Protein AF-A0A1F4I345-F1 (afdb_monomer)

Nearest PDB structures (foldseek):
  7luh-assembly1_A  TM=5.982E-01  e=8.414E-01  Burkholderia pseudomallei K96243

Sequence (99 aa):
MIECFFDCSSPWTWLAFHKLRPLAAELGEIADGLGIDAAALLAAINTPEVKAQLKANTDEAIARGAFGSPTIFVGADDMYFGSDRLPLVREAVLRRRAS

Radius of gyration: 18.36 Å; Cα contacts (8 Å, |Δi|>4): 49; chains: 1; bounding box: 36×55×39 Å

Foldseek 3Di:
DDDDDDVCPDPCSVCCVVVVVVCVVCVLVVCVVVVHRSVVVVVVCPDPVVVVVVVVVVVVCVVLPNDDPPWDDDPRNRIDDDPVCVVVVVVSNVVVVVD

Structure (mmCIF, N/CA/C/O backbone):
data_AF-A0A1F4I345-F1
#
_entry.id   AF-A0A1F4I345-F1
#
loop_
_atom_site.group_PDB
_atom_site.id
_atom_site.type_symbol
_atom_site.label_atom_id
_atom_site.label_alt_id
_atom_site.label_comp_id
_atom_site.label_asym_id
_atom_site.label_entity_id
_atom_site.label_seq_id
_atom_site.pdbx_PDB_ins_code
_atom_site.Cartn_x
_atom_site.Cartn_y
_atom_site.Cartn_z
_atom_site.occupancy
_atom_site.B_iso_or_equiv
_atom_site.auth_seq_id
_atom_site.auth_comp_id
_atom_site.auth_asym_id
_atom_site.auth_atom_id
_atom_site.pdbx_PDB_model_num
ATOM 1 N N . MET A 1 1 ? 14.741 33.780 -10.226 1.00 30.23 1 MET A N 1
ATOM 2 C CA . MET A 1 1 ? 14.491 33.739 -8.773 1.00 30.23 1 MET A CA 1
ATOM 3 C C . MET A 1 1 ? 13.658 32.494 -8.545 1.00 30.23 1 MET A C 1
ATOM 5 O O . MET A 1 1 ? 12.578 32.411 -9.110 1.00 30.23 1 MET A O 1
ATOM 9 N N . ILE A 1 2 ? 14.261 31.464 -7.955 1.00 31.20 2 ILE A N 1
ATOM 10 C CA . ILE A 1 2 ? 13.685 30.117 -7.851 1.00 31.20 2 ILE A CA 1
ATOM 11 C C . ILE A 1 2 ? 12.846 30.065 -6.581 1.00 31.20 2 ILE A C 1
ATOM 13 O O . ILE A 1 2 ? 13.372 30.398 -5.523 1.00 31.20 2 ILE A O 1
ATOM 17 N N . GLU A 1 3 ? 11.607 29.586 -6.681 1.00 23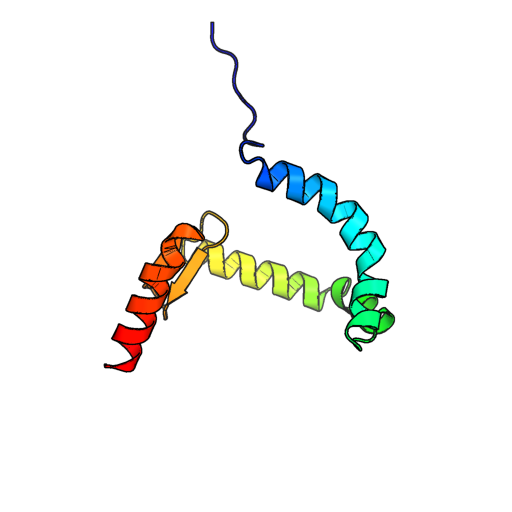.05 3 GLU A N 1
ATOM 18 C CA . GLU A 1 3 ? 10.874 29.065 -5.528 1.00 23.05 3 GLU A CA 1
ATOM 19 C C . GLU A 1 3 ? 10.263 27.702 -5.859 1.00 23.05 3 GLU A C 1
ATOM 21 O O . GLU A 1 3 ? 9.711 27.476 -6.937 1.00 23.05 3 GLU A O 1
ATOM 26 N N . CYS A 1 4 ? 10.483 26.772 -4.932 1.00 23.06 4 CYS A N 1
ATOM 27 C CA . CYS A 1 4 ? 10.270 25.342 -5.086 1.00 23.06 4 CYS A CA 1
ATOM 28 C C . CYS A 1 4 ? 8.843 24.927 -4.718 1.00 23.06 4 CYS A C 1
ATOM 30 O O . CYS A 1 4 ? 8.258 25.409 -3.750 1.00 23.06 4 CYS A O 1
ATOM 32 N N . PHE A 1 5 ? 8.335 23.958 -5.476 1.00 30.20 5 PHE A N 1
ATOM 33 C CA . PHE A 1 5 ? 7.046 23.305 -5.296 1.00 30.20 5 PHE A CA 1
ATOM 34 C C . PHE A 1 5 ? 7.192 22.139 -4.316 1.00 30.20 5 PHE A C 1
ATOM 36 O O . PHE A 1 5 ? 8.119 21.338 -4.435 1.00 30.20 5 PHE A O 1
ATOM 43 N N . PHE A 1 6 ? 6.272 22.028 -3.358 1.00 33.28 6 PHE A N 1
ATOM 44 C CA . PHE A 1 6 ? 6.198 20.849 -2.503 1.00 33.28 6 PHE A CA 1
ATOM 45 C C . PHE A 1 6 ? 5.820 19.627 -3.339 1.00 33.28 6 PHE A C 1
ATOM 47 O O . PHE A 1 6 ? 4.807 19.635 -4.044 1.00 33.28 6 PHE A O 1
ATOM 54 N N . ASP A 1 7 ? 6.581 18.546 -3.182 1.00 41.41 7 ASP A N 1
ATOM 55 C CA . ASP A 1 7 ? 6.166 17.199 -3.563 1.00 41.41 7 ASP A CA 1
ATOM 56 C C . ASP A 1 7 ? 5.090 16.660 -2.595 1.00 41.41 7 ASP A C 1
ATOM 58 O O . ASP A 1 7 ? 5.254 15.690 -1.865 1.00 41.41 7 ASP A O 1
ATOM 62 N N . CYS A 1 8 ? 3.953 17.352 -2.599 1.00 41.31 8 CYS A N 1
ATOM 63 C CA . CYS A 1 8 ? 2.623 16.805 -2.347 1.00 41.31 8 CYS A CA 1
ATOM 64 C C . CYS A 1 8 ? 1.920 16.593 -3.706 1.00 41.31 8 CYS A C 1
ATOM 66 O O . CYS A 1 8 ? 0.709 16.763 -3.825 1.00 41.31 8 CYS A O 1
ATOM 68 N N . SER A 1 9 ? 2.703 16.327 -4.758 1.00 48.50 9 SER A N 1
ATOM 69 C CA . SER A 1 9 ? 2.442 16.752 -6.140 1.00 48.50 9 SER A CA 1
ATOM 70 C C . SER A 1 9 ? 1.426 15.914 -6.916 1.00 48.50 9 SER A C 1
ATOM 72 O O . SER A 1 9 ? 1.054 16.287 -8.029 1.00 48.50 9 SER A O 1
ATOM 74 N N . SER A 1 10 ? 0.907 14.828 -6.342 1.00 56.59 10 SER A N 1
ATOM 75 C CA . SER A 1 10 ? -0.255 14.163 -6.921 1.00 56.59 10 SER A CA 1
ATOM 76 C C . S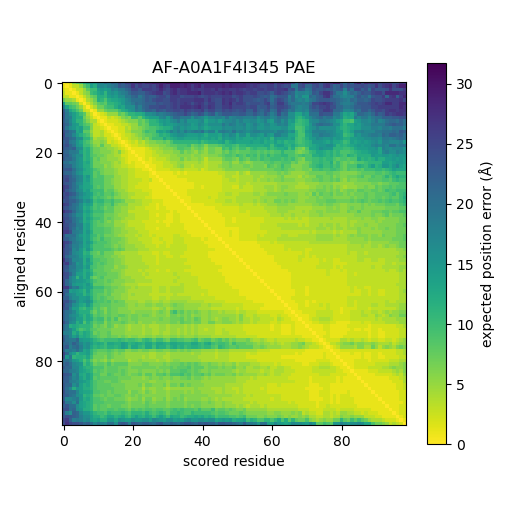ER A 1 10 ? -1.525 14.599 -6.177 1.00 56.59 10 SER A C 1
ATOM 78 O O . SER A 1 10 ? -1.577 14.510 -4.944 1.00 56.59 10 SER A O 1
ATOM 80 N N . PRO A 1 11 ? -2.591 15.012 -6.892 1.00 60.22 11 PRO A N 1
ATOM 81 C CA . PRO A 1 11 ? -3.924 15.153 -6.304 1.00 60.22 11 PRO A CA 1
ATOM 82 C C . PRO A 1 11 ? -4.323 13.917 -5.486 1.00 60.22 11 PRO A C 1
ATOM 84 O O . PRO A 1 11 ? -5.049 14.030 -4.505 1.00 60.22 11 PRO A O 1
ATOM 87 N N . TRP A 1 12 ? -3.788 12.747 -5.843 1.00 57.94 12 TRP A N 1
ATOM 88 C CA . TRP A 1 12 ? -4.000 11.476 -5.159 1.00 57.94 12 TRP A CA 1
ATOM 89 C C . TRP A 1 12 ? -3.373 11.421 -3.769 1.00 57.94 12 TRP A C 1
ATOM 91 O O . TRP A 1 12 ? -3.991 10.876 -2.866 1.00 57.94 12 TRP A O 1
ATOM 101 N N . THR A 1 13 ? -2.209 12.033 -3.557 1.00 61.41 13 THR A N 1
ATOM 102 C CA . THR A 1 13 ? -1.559 12.114 -2.243 1.00 61.41 13 THR A CA 1
ATOM 103 C C . THR A 1 13 ? -2.379 13.005 -1.311 1.00 61.41 13 THR A C 1
ATOM 105 O O . THR A 1 13 ? -2.681 12.624 -0.182 1.00 61.41 13 THR A O 1
ATOM 108 N N . TRP A 1 14 ? -2.825 14.165 -1.802 1.00 63.88 14 TRP A N 1
ATOM 109 C CA . TRP A 1 14 ? -3.686 15.070 -1.038 1.00 63.88 14 TRP A CA 1
ATOM 110 C C . TRP A 1 14 ? -5.058 14.450 -0.730 1.00 63.88 14 TRP A C 1
ATOM 112 O O . TRP A 1 14 ? -5.491 14.484 0.425 1.00 63.88 14 TRP A O 1
ATOM 122 N N . LEU A 1 15 ? -5.708 13.839 -1.732 1.00 61.94 15 LEU A N 1
ATOM 123 C CA . LEU A 1 15 ? -6.982 13.132 -1.576 1.00 61.94 15 LEU A CA 1
ATOM 124 C C . LEU A 1 15 ? -6.848 11.958 -0.608 1.00 61.94 15 LEU A C 1
ATOM 126 O O . LEU A 1 15 ? -7.703 11.807 0.260 1.00 61.94 15 LEU A O 1
ATOM 130 N N . ALA A 1 16 ? -5.771 11.175 -0.710 1.00 64.81 16 ALA A N 1
ATOM 131 C CA . ALA A 1 16 ? -5.486 10.099 0.225 1.00 64.81 16 ALA A CA 1
ATOM 132 C C . ALA A 1 16 ? -5.384 10.658 1.645 1.00 64.81 16 ALA A C 1
ATOM 134 O O . ALA A 1 16 ? -6.190 10.286 2.483 1.00 64.81 16 ALA A O 1
ATOM 135 N N . PHE A 1 17 ? -4.505 11.617 1.939 1.00 63.94 17 PHE A N 1
ATOM 136 C CA . PHE A 1 17 ? -4.351 12.096 3.320 1.00 63.94 17 PHE A CA 1
ATOM 137 C C . PHE A 1 17 ? -5.594 12.808 3.887 1.00 63.94 17 PHE A C 1
ATOM 139 O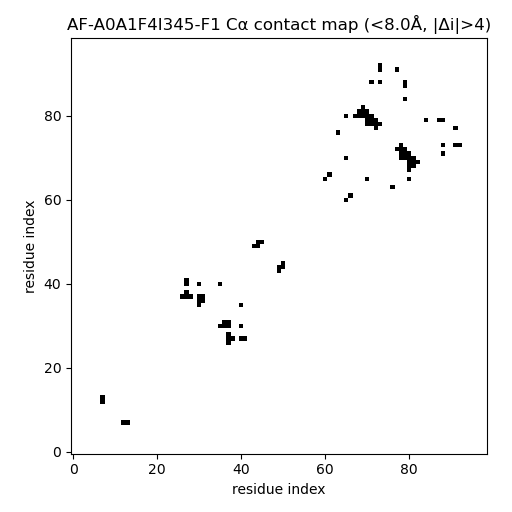 O . PHE A 1 17 ? -5.883 12.662 5.076 1.00 63.94 17 PHE A O 1
ATOM 146 N N . HIS A 1 18 ? -6.371 13.520 3.062 1.00 69.81 18 HIS A N 1
ATOM 147 C CA . HI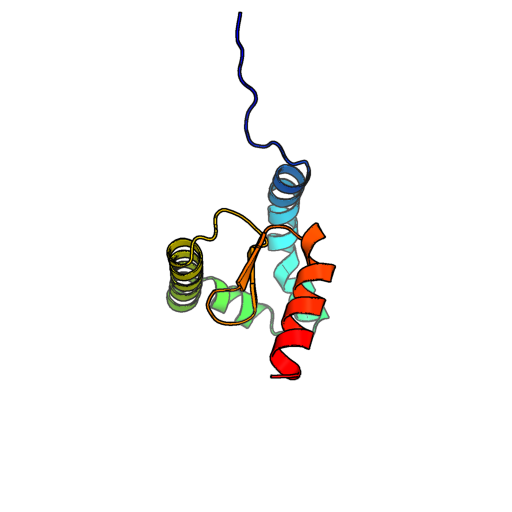S A 1 18 ? -7.605 14.181 3.516 1.00 69.81 18 HIS A CA 1
ATOM 148 C C . HIS A 1 18 ? -8.776 13.214 3.703 1.00 69.81 18 HIS A C 1
ATOM 150 O O . HIS A 1 18 ? -9.612 13.443 4.575 1.00 69.81 18 HIS A O 1
ATOM 156 N N . LYS A 1 19 ? -8.854 12.139 2.910 1.00 71.88 19 LYS A N 1
ATOM 157 C CA . LYS A 1 19 ? -9.922 11.134 3.014 1.00 71.88 19 LYS A CA 1
ATOM 158 C C . LYS A 1 19 ? -9.563 9.971 3.932 1.00 71.88 19 LYS A C 1
ATOM 160 O O . LYS A 1 19 ? -10.466 9.366 4.491 1.00 71.88 19 LYS A O 1
ATOM 165 N N . LEU A 1 20 ? -8.279 9.702 4.164 1.00 72.12 20 LEU A N 1
ATOM 166 C CA . LEU A 1 20 ? -7.820 8.623 5.042 1.00 72.12 20 LEU A CA 1
ATOM 167 C C . LEU A 1 20 ? -8.261 8.833 6.489 1.00 72.12 20 LEU A C 1
ATOM 169 O O . LEU A 1 20 ? -8.640 7.873 7.145 1.00 72.12 20 LEU A O 1
ATOM 173 N N . ARG A 1 21 ? -8.245 10.072 6.994 1.00 73.94 21 ARG A N 1
ATOM 174 C CA . ARG A 1 21 ? -8.683 10.370 8.368 1.00 73.94 21 ARG A CA 1
ATOM 175 C C . ARG A 1 21 ? -10.173 10.082 8.609 1.00 73.94 21 ARG A C 1
ATOM 177 O O . ARG A 1 21 ? -10.453 9.370 9.568 1.00 73.94 21 ARG A O 1
ATOM 184 N N . PRO A 1 22 ? -11.119 10.596 7.797 1.00 81.12 22 PRO A N 1
ATOM 185 C CA . PRO A 1 22 ? -12.527 10.233 7.948 1.00 81.12 22 PRO A CA 1
ATOM 186 C C . PRO A 1 22 ? -12.776 8.751 7.638 1.00 81.12 22 PRO A C 1
ATOM 188 O O . PRO A 1 22 ? -13.472 8.097 8.400 1.00 81.12 22 PRO A O 1
ATOM 191 N N . LEU A 1 23 ? -12.115 8.176 6.625 1.00 76.31 23 LEU A N 1
ATOM 192 C CA . LEU A 1 23 ? -12.251 6.748 6.311 1.00 76.31 23 LEU A CA 1
ATOM 193 C C . LEU A 1 23 ? -11.786 5.845 7.465 1.00 76.31 23 LEU A C 1
ATOM 195 O O . LEU A 1 23 ? -12.395 4.816 7.730 1.00 76.31 23 LEU A O 1
ATOM 199 N N . ALA A 1 24 ? -10.725 6.228 8.179 1.00 78.88 24 ALA A N 1
ATOM 200 C CA . ALA A 1 24 ? -10.271 5.503 9.362 1.00 78.88 24 ALA A CA 1
ATOM 201 C C . ALA A 1 24 ? -11.294 5.557 10.509 1.00 78.88 24 ALA A C 1
ATOM 203 O O . ALA A 1 24 ? -11.381 4.603 11.277 1.00 78.88 24 ALA A O 1
ATOM 204 N N . ALA A 1 25 ? -12.067 6.644 10.619 1.00 83.19 25 ALA A N 1
ATOM 205 C CA . ALA A 1 25 ? -13.153 6.748 11.592 1.00 83.19 25 ALA A CA 1
ATOM 206 C C . ALA A 1 25 ? -14.353 5.858 11.216 1.00 83.19 25 ALA A C 1
ATOM 208 O O . ALA A 1 25 ? -15.010 5.326 12.103 1.00 83.19 25 ALA A O 1
ATOM 209 N N . GLU A 1 26 ? -14.587 5.651 9.919 1.00 90.19 26 GLU A N 1
ATOM 210 C CA . GLU A 1 26 ? -15.673 4.821 9.371 1.00 90.19 26 GLU A CA 1
ATOM 211 C C . GLU A 1 26 ? -15.280 3.339 9.194 1.00 90.19 26 GLU A C 1
ATOM 213 O O . GLU A 1 26 ? -16.116 2.507 8.847 1.00 90.19 26 GLU A O 1
ATOM 218 N N . LEU A 1 27 ? -14.015 2.970 9.442 1.00 89.06 27 LEU A N 1
ATOM 219 C CA . LEU A 1 27 ? -13.491 1.624 9.166 1.00 89.06 27 LEU A CA 1
ATOM 220 C C . LEU A 1 27 ? -14.283 0.512 9.867 1.00 89.06 27 LEU A C 1
ATOM 222 O O . LEU A 1 27 ? -14.458 -0.560 9.292 1.00 89.06 27 LEU A O 1
ATOM 226 N N . GLY A 1 28 ? -14.760 0.762 11.090 1.00 91.38 28 GLY A N 1
ATOM 227 C CA . GLY A 1 28 ? -15.591 -0.195 11.820 1.00 91.38 28 GLY A CA 1
ATOM 228 C C . GLY A 1 28 ? -16.931 -0.449 11.128 1.00 91.38 28 GLY A C 1
ATOM 229 O O . GLY A 1 28 ? -17.282 -1.595 10.881 1.00 91.38 28 GLY A O 1
ATOM 230 N N . GLU A 1 29 ? -17.627 0.612 10.715 1.00 93.81 29 GLU A N 1
ATOM 231 C CA . GLU A 1 29 ? -18.913 0.506 10.010 1.00 93.81 29 GLU A CA 1
ATOM 232 C C . GLU A 1 29 ? -18.762 -0.211 8.662 1.00 93.81 29 GLU A C 1
ATOM 234 O O . GLU A 1 29 ? -19.593 -1.039 8.287 1.00 93.81 29 GLU A O 1
ATOM 239 N N . ILE A 1 30 ? -17.666 0.065 7.948 1.00 92.25 30 ILE A N 1
ATOM 240 C CA . ILE A 1 30 ? -17.332 -0.624 6.698 1.00 92.25 30 ILE A CA 1
ATOM 241 C C . ILE A 1 30 ? -17.084 -2.114 6.956 1.00 92.25 30 ILE A C 1
ATOM 243 O O . ILE A 1 30 ? -17.569 -2.951 6.195 1.00 92.25 30 ILE A O 1
ATOM 247 N N . ALA A 1 31 ? -16.338 -2.457 8.010 1.00 93.94 31 ALA A N 1
ATOM 248 C CA . ALA A 1 31 ? -16.052 -3.844 8.366 1.00 93.94 31 ALA A CA 1
ATOM 249 C C . ALA A 1 31 ? -17.338 -4.611 8.704 1.00 93.94 31 ALA A C 1
ATOM 251 O O . ALA A 1 31 ? -17.586 -5.661 8.107 1.00 93.94 31 ALA A O 1
ATOM 252 N N . ASP A 1 32 ? -18.193 -4.044 9.555 1.00 95.50 32 ASP A N 1
ATOM 253 C CA . ASP A 1 32 ? -19.479 -4.643 9.916 1.00 95.50 32 ASP A CA 1
ATOM 254 C C . ASP A 1 32 ? -20.382 -4.823 8.686 1.00 95.50 32 ASP A C 1
ATOM 256 O O . ASP A 1 32 ? -20.976 -5.886 8.493 1.00 95.50 32 ASP A O 1
ATOM 260 N N . GLY A 1 33 ? -20.430 -3.827 7.792 1.00 95.88 33 GLY A N 1
ATOM 261 C CA . GLY A 1 33 ? -21.173 -3.901 6.529 1.00 95.88 33 GLY A CA 1
ATOM 262 C C . GLY A 1 33 ? -20.683 -4.998 5.574 1.00 95.88 33 GLY A C 1
ATOM 263 O O . GLY A 1 33 ? -21.444 -5.461 4.723 1.00 95.88 33 GLY A O 1
ATOM 264 N N . LEU A 1 34 ? -19.435 -5.448 5.732 1.00 95.94 34 LEU A N 1
ATOM 265 C CA . LEU A 1 34 ? -18.839 -6.571 5.002 1.00 95.94 34 LEU A CA 1
ATOM 266 C C . LEU A 1 34 ? -18.920 -7.903 5.773 1.00 95.94 34 LEU A C 1
ATOM 268 O O . LEU A 1 34 ? -18.423 -8.916 5.280 1.00 95.94 34 LEU A O 1
ATOM 272 N N . GLY A 1 35 ? -19.535 -7.924 6.961 1.00 96.06 35 GLY A N 1
ATOM 273 C CA . GLY A 1 35 ? -19.610 -9.102 7.831 1.00 96.06 35 GLY A CA 1
ATOM 274 C C . GLY A 1 35 ? -18.283 -9.459 8.513 1.00 96.06 35 GLY A C 1
ATOM 275 O O . GLY A 1 35 ? -18.100 -10.599 8.941 1.00 96.06 35 GLY A O 1
ATOM 276 N N . ILE A 1 36 ? -17.347 -8.512 8.587 1.00 96.75 36 ILE A N 1
ATOM 277 C CA . ILE A 1 36 ? -16.078 -8.634 9.308 1.00 96.75 36 ILE A CA 1
ATOM 278 C C . ILE A 1 36 ? -16.294 -8.079 10.716 1.00 96.75 36 ILE A C 1
ATOM 280 O O . ILE A 1 36 ? -16.829 -6.988 10.859 1.00 96.75 36 ILE A O 1
ATOM 284 N N . ASP A 1 37 ? -15.840 -8.791 11.748 1.00 96.94 37 ASP A N 1
ATOM 285 C CA . ASP A 1 37 ? -15.888 -8.292 13.128 1.00 96.94 37 ASP A CA 1
ATOM 286 C C . ASP A 1 37 ? -15.042 -7.013 13.260 1.00 96.94 37 ASP A C 1
ATOM 288 O O . ASP A 1 37 ? -13.804 -7.059 13.283 1.00 96.94 37 ASP A O 1
ATOM 292 N N . ALA A 1 38 ? -15.719 -5.864 13.333 1.00 94.75 38 ALA A N 1
ATOM 293 C CA . ALA A 1 38 ? -15.083 -4.560 13.429 1.00 94.75 38 ALA A CA 1
ATOM 294 C C . ALA A 1 38 ? -14.224 -4.417 14.690 1.00 94.75 38 ALA A C 1
ATOM 296 O O . ALA A 1 38 ? -13.135 -3.842 14.632 1.00 94.75 38 ALA A O 1
ATOM 297 N N . ALA A 1 39 ? -14.676 -4.952 15.826 1.00 94.12 39 ALA A N 1
ATOM 298 C CA . ALA A 1 39 ? -13.950 -4.851 17.086 1.00 94.12 39 ALA A CA 1
ATOM 299 C C . ALA A 1 39 ? -12.650 -5.663 17.029 1.00 94.12 39 ALA A C 1
ATOM 301 O O . ALA A 1 39 ? -11.584 -5.154 17.390 1.00 94.12 39 ALA A O 1
ATOM 302 N N . ALA A 1 40 ? -12.719 -6.892 16.513 1.00 95.50 40 ALA A N 1
ATOM 303 C CA . ALA A 1 40 ? -11.544 -7.730 16.305 1.00 95.50 40 ALA A CA 1
ATOM 304 C C . ALA A 1 40 ? -10.571 -7.106 15.293 1.00 95.50 40 ALA A C 1
ATOM 306 O O . ALA A 1 40 ? -9.365 -7.078 15.546 1.00 95.50 40 ALA A O 1
ATOM 307 N N . LEU A 1 41 ? -11.073 -6.549 14.185 1.00 94.25 41 LEU A N 1
ATOM 308 C CA . LEU A 1 41 ? -10.254 -5.864 13.182 1.00 94.25 41 LEU A CA 1
ATOM 309 C C . LEU A 1 41 ? -9.522 -4.652 13.778 1.00 94.25 41 LEU A C 1
ATOM 311 O O . LEU A 1 41 ? -8.300 -4.548 13.654 1.00 94.25 41 LEU A O 1
ATOM 315 N N . LEU A 1 42 ? -10.249 -3.745 14.436 1.00 92.00 42 LEU A N 1
ATOM 316 C CA . LEU A 1 42 ? -9.691 -2.516 15.012 1.00 92.00 42 LEU A CA 1
ATOM 317 C C . LEU A 1 42 ? -8.682 -2.809 16.131 1.00 92.00 42 LEU A C 1
ATOM 319 O O . LEU A 1 42 ? -7.688 -2.091 16.274 1.00 92.00 42 LEU A O 1
ATOM 323 N N . ALA A 1 43 ? -8.893 -3.882 16.897 1.00 94.25 43 ALA A N 1
ATOM 324 C CA . ALA A 1 43 ? -7.902 -4.370 17.846 1.00 94.25 43 ALA A CA 1
ATOM 325 C C . ALA A 1 43 ? -6.657 -4.908 17.118 1.00 94.25 43 ALA A C 1
ATOM 327 O O . ALA A 1 43 ? -5.538 -4.490 17.423 1.00 94.25 43 ALA A O 1
ATOM 328 N N . ALA A 1 44 ? -6.844 -5.775 16.117 1.00 94.31 44 ALA A N 1
ATOM 329 C CA . ALA A 1 44 ? -5.764 -6.435 15.388 1.00 94.31 44 ALA A CA 1
ATOM 330 C C . ALA A 1 44 ? -4.817 -5.444 14.695 1.00 94.31 44 ALA A C 1
ATOM 332 O O . ALA A 1 44 ? -3.602 -5.564 14.846 1.00 94.31 44 ALA A O 1
ATOM 333 N N . ILE A 1 45 ? -5.332 -4.421 14.001 1.00 92.25 45 ILE A N 1
ATOM 334 C CA . ILE A 1 45 ? -4.491 -3.437 13.286 1.00 92.25 45 ILE A CA 1
ATOM 335 C C . ILE A 1 45 ? -3.570 -2.627 14.214 1.00 92.25 45 ILE A C 1
ATOM 337 O O . ILE A 1 45 ? -2.582 -2.042 13.767 1.00 92.25 45 ILE A O 1
ATOM 341 N N . ASN A 1 46 ? -3.876 -2.590 15.514 1.00 92.12 46 ASN A N 1
ATOM 342 C CA . ASN A 1 46 ? -3.078 -1.888 16.513 1.00 92.12 46 ASN A CA 1
ATOM 343 C C . ASN A 1 46 ? -2.009 -2.761 17.177 1.00 92.12 46 ASN A C 1
ATOM 345 O O . ASN A 1 46 ? -1.124 -2.205 17.842 1.00 92.12 46 ASN A O 1
ATOM 349 N N . THR A 1 47 ? -2.062 -4.080 16.976 1.00 97.12 47 THR A N 1
ATOM 350 C CA . THR A 1 47 ? -1.128 -5.035 17.580 1.00 97.12 47 THR A CA 1
ATOM 351 C C . THR A 1 47 ? 0.312 -4.826 17.090 1.00 97.12 47 THR A C 1
ATOM 353 O O . THR A 1 47 ? 0.529 -4.422 15.938 1.00 97.12 47 THR A O 1
ATOM 356 N N . PRO A 1 48 ? 1.323 -5.077 17.946 1.00 97.69 48 PRO A N 1
ATOM 357 C CA . PRO A 1 48 ? 2.728 -5.021 17.547 1.00 97.69 48 PRO A CA 1
ATOM 358 C C . PRO A 1 48 ? 3.048 -5.926 16.355 1.00 97.69 48 PRO A C 1
ATOM 360 O O . PRO A 1 48 ? 3.817 -5.535 15.480 1.00 97.69 48 PRO A O 1
ATOM 363 N N . GLU A 1 49 ? 2.430 -7.103 16.293 1.00 97.06 49 GLU A N 1
ATOM 364 C CA . GLU A 1 49 ? 2.678 -8.121 15.277 1.00 97.06 49 GLU A CA 1
ATOM 365 C C . GLU A 1 49 ? 2.235 -7.642 13.889 1.00 97.06 49 GLU A C 1
ATOM 367 O O . GLU A 1 49 ? 3.004 -7.721 12.931 1.00 97.06 49 GLU A O 1
ATOM 372 N N . VAL A 1 50 ? 1.033 -7.061 13.776 1.00 94.81 50 VAL A N 1
ATOM 373 C CA . VAL A 1 50 ?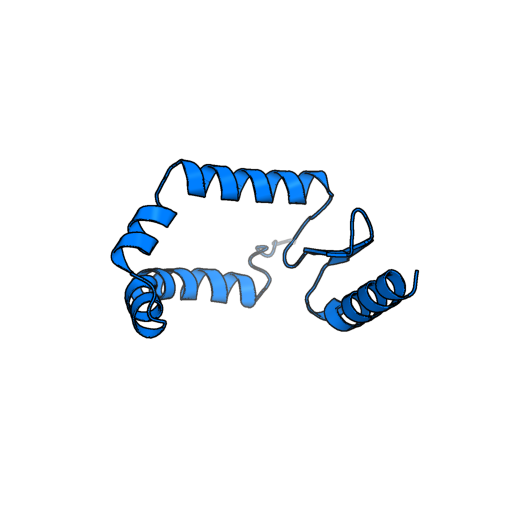 0.534 -6.517 12.501 1.00 94.81 50 VAL A CA 1
ATOM 374 C C . VAL A 1 50 ? 1.381 -5.329 12.037 1.00 94.81 50 VAL A C 1
ATOM 376 O O . VAL A 1 50 ? 1.714 -5.226 10.854 1.00 94.81 50 VAL A O 1
ATOM 379 N N . LYS A 1 51 ? 1.802 -4.454 12.960 1.00 93.00 51 LYS A N 1
ATOM 380 C CA . LYS A 1 51 ? 2.700 -3.328 12.642 1.00 93.00 51 LYS A CA 1
ATOM 381 C C . LYS A 1 51 ? 4.080 -3.803 12.189 1.00 93.00 51 LYS A C 1
ATOM 383 O O . LYS A 1 51 ? 4.634 -3.247 11.240 1.00 93.00 51 LYS A O 1
ATOM 388 N N . ALA A 1 52 ? 4.620 -4.834 12.834 1.00 95.69 52 ALA A N 1
ATOM 389 C CA . ALA A 1 52 ? 5.884 -5.446 12.447 1.00 95.69 52 ALA A CA 1
ATOM 390 C C . ALA A 1 52 ? 5.794 -6.074 11.050 1.00 95.69 52 ALA A C 1
ATOM 392 O O . ALA A 1 52 ? 6.685 -5.850 10.232 1.00 95.69 52 ALA A O 1
ATOM 393 N N . GLN A 1 53 ? 4.698 -6.774 10.737 1.00 94.06 53 GLN A N 1
ATOM 394 C CA . GLN A 1 53 ? 4.481 -7.346 9.408 1.00 94.06 53 GLN A CA 1
ATOM 395 C C . GLN A 1 53 ? 4.364 -6.262 8.326 1.00 94.06 53 GLN A C 1
ATOM 397 O O . GLN A 1 53 ? 4.969 -6.391 7.264 1.00 94.06 53 GLN A O 1
ATOM 402 N N . LEU A 1 54 ? 3.639 -5.168 8.594 1.00 92.50 54 LEU A N 1
ATOM 403 C CA . LEU A 1 54 ? 3.553 -4.028 7.675 1.00 92.50 54 LEU A CA 1
ATOM 404 C C . LEU A 1 54 ? 4.941 -3.441 7.376 1.00 92.50 54 LEU A C 1
ATOM 406 O O . LEU A 1 54 ? 5.269 -3.176 6.216 1.00 92.50 54 LEU A O 1
ATOM 410 N N . LYS A 1 55 ? 5.771 -3.272 8.413 1.00 93.25 55 LYS A N 1
ATOM 411 C CA . LYS A 1 55 ? 7.153 -2.816 8.250 1.00 93.25 55 LYS A CA 1
ATOM 412 C C . LYS A 1 55 ? 7.977 -3.812 7.429 1.00 93.25 55 LYS A C 1
ATOM 414 O O . LYS A 1 55 ? 8.620 -3.391 6.475 1.00 93.25 55 LYS A O 1
ATOM 419 N N . ALA A 1 56 ? 7.922 -5.104 7.751 1.00 95.06 56 ALA A N 1
ATOM 420 C CA . ALA A 1 56 ? 8.679 -6.139 7.048 1.00 95.06 56 ALA A CA 1
ATOM 421 C C . ALA A 1 56 ? 8.325 -6.203 5.553 1.00 95.06 56 ALA A C 1
ATOM 423 O O . ALA A 1 56 ? 9.221 -6.235 4.715 1.00 95.06 56 ALA A O 1
ATOM 424 N N . ASN A 1 57 ? 7.036 -6.121 5.208 1.00 91.38 57 ASN A N 1
ATOM 425 C CA . ASN A 1 57 ? 6.581 -6.069 3.815 1.00 91.38 57 ASN A CA 1
ATOM 426 C C . ASN A 1 57 ? 7.124 -4.831 3.079 1.00 91.38 57 ASN A C 1
ATOM 428 O O . ASN A 1 57 ? 7.467 -4.894 1.900 1.00 91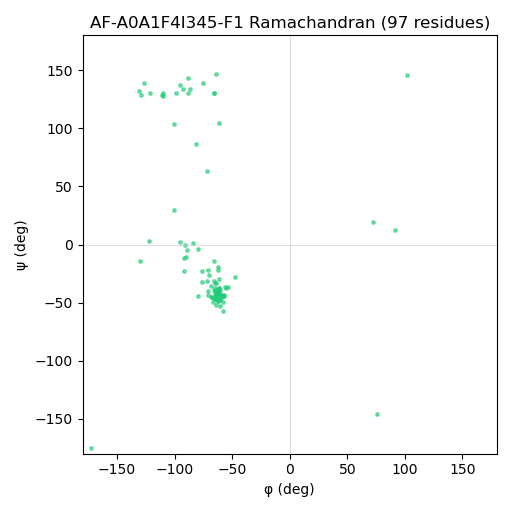.38 57 ASN A O 1
ATOM 432 N N . THR A 1 58 ? 7.198 -3.694 3.778 1.00 89.25 58 THR A N 1
ATOM 433 C CA . THR A 1 58 ? 7.718 -2.438 3.220 1.00 89.25 58 THR A CA 1
ATOM 434 C C . THR A 1 58 ? 9.231 -2.519 3.014 1.00 89.25 58 THR A C 1
ATOM 436 O O . THR A 1 58 ? 9.724 -2.137 1.954 1.00 89.25 58 THR A O 1
ATOM 439 N N . ASP A 1 59 ? 9.961 -3.066 3.989 1.00 93.69 59 ASP A N 1
ATOM 440 C CA . ASP A 1 59 ? 11.405 -3.295 3.901 1.00 93.69 59 ASP A CA 1
ATOM 441 C C . ASP A 1 59 ? 11.743 -4.261 2.749 1.00 93.69 59 ASP A C 1
ATOM 443 O O . ASP A 1 59 ? 12.682 -4.003 1.998 1.00 93.69 59 ASP A O 1
ATOM 447 N N . GLU A 1 60 ? 10.965 -5.335 2.560 1.00 92.62 60 GLU A N 1
ATOM 448 C CA . GLU A 1 60 ? 11.127 -6.262 1.430 1.00 92.62 60 GLU A CA 1
ATOM 449 C C . GLU A 1 60 ? 10.931 -5.545 0.089 1.00 92.62 60 GLU A C 1
ATOM 451 O O . GLU A 1 60 ? 11.761 -5.677 -0.812 1.00 92.62 60 GLU A O 1
ATOM 456 N N . ALA A 1 61 ? 9.861 -4.756 -0.049 1.00 88.75 61 ALA A N 1
ATOM 457 C CA . ALA A 1 61 ? 9.598 -4.008 -1.274 1.00 88.75 61 ALA A CA 1
ATOM 458 C C . ALA A 1 61 ? 10.757 -3.051 -1.604 1.00 88.75 61 ALA A C 1
ATOM 460 O O . ALA A 1 61 ? 11.227 -3.029 -2.743 1.00 88.75 61 ALA A O 1
ATOM 461 N N . ILE A 1 62 ? 11.267 -2.323 -0.604 1.00 89.56 62 ILE A N 1
ATOM 462 C CA . ILE A 1 62 ? 12.432 -1.435 -0.746 1.00 89.56 62 ILE A CA 1
ATOM 463 C C . ILE A 1 62 ? 13.675 -2.233 -1.153 1.00 89.56 62 ILE A C 1
ATOM 465 O O . ILE A 1 62 ? 14.366 -1.850 -2.097 1.00 89.56 62 ILE A O 1
ATOM 469 N N . ALA A 1 63 ? 13.950 -3.361 -0.491 1.00 93.69 63 ALA A N 1
ATOM 470 C CA . ALA A 1 63 ? 15.099 -4.214 -0.795 1.00 93.69 63 ALA A CA 1
ATOM 471 C C . ALA A 1 63 ? 15.057 -4.771 -2.229 1.00 93.69 63 ALA A C 1
ATOM 473 O O . ALA A 1 63 ? 16.101 -4.978 -2.846 1.00 93.69 63 ALA A O 1
ATOM 474 N N . ARG A 1 64 ? 13.855 -4.969 -2.781 1.00 92.88 64 ARG A N 1
ATOM 475 C CA . ARG A 1 64 ? 13.624 -5.391 -4.171 1.00 92.88 64 ARG A CA 1
ATOM 476 C C . ARG A 1 64 ? 13.627 -4.236 -5.180 1.00 92.88 64 ARG A C 1
ATOM 478 O O . ARG A 1 64 ? 13.425 -4.476 -6.366 1.00 92.88 64 ARG A O 1
ATOM 485 N N . GLY A 1 65 ? 13.862 -3.002 -4.733 1.00 91.06 65 GLY A N 1
ATOM 486 C CA . GLY A 1 65 ? 13.970 -1.819 -5.588 1.00 91.06 65 GLY A CA 1
ATOM 487 C C . GLY A 1 65 ? 12.661 -1.062 -5.820 1.00 91.06 65 GLY A C 1
ATOM 488 O O . GLY A 1 65 ? 12.623 -0.194 -6.691 1.00 91.06 65 GLY A O 1
ATOM 489 N N . ALA A 1 66 ? 11.593 -1.346 -5.066 1.00 89.25 66 ALA A N 1
ATOM 490 C CA . ALA A 1 66 ? 10.373 -0.549 -5.130 1.00 89.25 66 ALA A CA 1
ATOM 491 C C . ALA A 1 66 ? 10.634 0.873 -4.614 1.00 89.25 66 ALA A C 1
ATOM 493 O O . ALA A 1 66 ? 11.164 1.069 -3.521 1.00 89.25 66 ALA A O 1
ATOM 494 N N . PHE A 1 67 ? 10.219 1.871 -5.392 1.00 87.12 67 PHE A N 1
ATOM 495 C CA . PHE A 1 67 ? 10.425 3.292 -5.084 1.00 87.12 67 PHE A CA 1
ATOM 496 C C . PHE A 1 67 ? 9.115 4.092 -5.018 1.00 87.12 67 PHE A C 1
ATOM 498 O O . PHE A 1 67 ? 9.130 5.303 -4.819 1.00 87.12 67 PHE A O 1
ATOM 505 N N . GLY A 1 68 ? 7.969 3.430 -5.177 1.00 84.19 68 GLY A N 1
ATOM 506 C CA . GLY A 1 68 ? 6.659 4.066 -5.104 1.00 84.19 68 GLY A CA 1
ATOM 507 C C . GLY A 1 68 ? 5.514 3.057 -5.136 1.00 84.19 68 GLY A C 1
ATOM 508 O O . GLY A 1 68 ? 5.730 1.843 -5.128 1.00 84.19 68 GLY A O 1
ATOM 509 N N . SER A 1 69 ? 4.281 3.564 -5.184 1.00 84.00 69 SER A N 1
ATOM 510 C CA . SER A 1 69 ? 3.067 2.745 -5.200 1.00 84.00 69 SER A CA 1
ATOM 511 C C . SER A 1 69 ? 2.147 3.089 -6.386 1.00 84.00 69 SER A C 1
ATOM 513 O O . SER A 1 69 ? 1.961 4.274 -6.666 1.00 84.00 69 SER A O 1
ATOM 515 N N . PRO A 1 70 ? 1.543 2.088 -7.058 1.00 87.38 70 PRO A N 1
ATOM 516 C CA . PRO A 1 70 ? 1.821 0.663 -6.890 1.00 87.38 70 PRO A CA 1
ATOM 517 C C . PRO A 1 70 ? 3.148 0.270 -7.563 1.00 87.38 70 PRO A C 1
ATOM 519 O O . PRO A 1 70 ? 3.434 0.693 -8.683 1.00 87.38 70 PRO A O 1
ATOM 522 N N . THR A 1 71 ? 3.925 -0.584 -6.895 1.00 90.00 71 THR A N 1
ATOM 523 C CA . THR A 1 71 ? 4.981 -1.395 -7.523 1.00 90.00 71 THR A CA 1
ATOM 524 C C . THR A 1 71 ? 4.515 -2.847 -7.512 1.00 90.00 71 THR A C 1
ATOM 526 O O . THR A 1 71 ? 4.100 -3.356 -6.473 1.00 90.00 71 THR A O 1
ATOM 529 N N . ILE A 1 72 ? 4.540 -3.503 -8.668 1.00 94.00 72 ILE A N 1
ATOM 530 C CA . ILE A 1 72 ? 4.014 -4.850 -8.886 1.00 94.00 72 ILE A CA 1
ATOM 531 C C . ILE A 1 72 ? 5.155 -5.723 -9.392 1.00 94.00 72 ILE A C 1
ATOM 533 O O . ILE A 1 72 ? 5.823 -5.364 -10.356 1.00 94.00 72 ILE A O 1
ATOM 537 N N . PHE A 1 73 ? 5.347 -6.887 -8.782 1.00 94.12 73 PHE A N 1
ATOM 538 C CA . PHE A 1 73 ? 6.300 -7.887 -9.253 1.00 94.12 73 PHE A CA 1
ATOM 539 C C . PHE A 1 73 ? 5.550 -9.097 -9.803 1.00 94.12 73 PHE A C 1
ATOM 541 O O . PHE A 1 73 ? 4.677 -9.653 -9.135 1.00 94.12 73 PHE A O 1
ATOM 548 N N . VAL A 1 74 ? 5.910 -9.532 -11.006 1.00 93.31 74 VAL A N 1
ATOM 549 C CA . VAL A 1 74 ? 5.465 -10.805 -11.574 1.00 93.31 74 VAL A CA 1
ATOM 550 C C . VAL A 1 74 ? 6.603 -11.808 -11.384 1.00 93.31 74 VAL A C 1
ATOM 552 O O . VAL A 1 74 ? 7.618 -11.755 -12.062 1.00 93.31 74 VAL A O 1
ATOM 555 N N . GLY A 1 75 ? 6.479 -12.716 -10.417 1.00 87.56 75 GLY A N 1
ATOM 556 C CA . GLY A 1 75 ? 7.601 -13.568 -10.002 1.00 87.56 75 GLY A CA 1
ATOM 557 C C . GLY A 1 75 ? 8.627 -12.816 -9.141 1.00 87.56 75 GLY A C 1
ATOM 558 O O . GLY A 1 75 ? 8.256 -11.970 -8.325 1.00 87.56 75 GLY A O 1
ATOM 559 N N . ALA A 1 76 ? 9.912 -13.158 -9.280 1.00 83.44 76 ALA A N 1
ATOM 560 C CA . ALA A 1 76 ? 10.967 -12.620 -8.417 1.00 83.44 76 ALA A CA 1
ATOM 561 C C . ALA A 1 76 ? 11.410 -11.199 -8.820 1.00 83.44 76 ALA A C 1
ATOM 563 O O . ALA A 1 76 ? 11.530 -10.327 -7.960 1.00 83.44 76 ALA A O 1
ATOM 564 N N . ASP A 1 77 ? 11.603 -10.962 -10.116 1.00 84.25 77 ASP A N 1
ATOM 565 C CA . ASP A 1 77 ? 12.422 -9.873 -10.667 1.00 84.25 77 ASP A CA 1
ATOM 566 C C . ASP A 1 77 ? 11.734 -9.020 -11.754 1.00 84.25 77 ASP A C 1
ATOM 568 O O . ASP A 1 77 ? 12.204 -7.929 -12.067 1.00 84.25 77 ASP A O 1
ATOM 572 N N . ASP A 1 78 ? 10.605 -9.469 -12.311 1.00 91.44 78 ASP A N 1
ATOM 573 C CA . ASP A 1 78 ? 9.868 -8.752 -13.367 1.00 91.44 78 ASP A CA 1
ATOM 574 C C . ASP A 1 78 ? 8.976 -7.656 -12.741 1.00 91.44 78 ASP A C 1
ATOM 576 O O . ASP A 1 78 ? 7.823 -7.905 -12.372 1.00 91.44 78 ASP A O 1
ATOM 580 N N . MET A 1 79 ? 9.556 -6.466 -12.531 1.00 93.50 79 MET A N 1
ATOM 581 C CA . MET A 1 79 ? 8.960 -5.334 -11.803 1.00 93.50 79 MET A CA 1
ATOM 582 C C . MET A 1 79 ? 8.266 -4.312 -12.722 1.00 93.50 79 MET A C 1
ATOM 584 O O . MET A 1 79 ? 8.825 -3.868 -13.723 1.00 93.50 79 MET A O 1
ATOM 588 N N . TYR A 1 80 ? 7.087 -3.844 -12.308 1.00 92.50 80 TYR A N 1
ATOM 589 C CA . TYR A 1 80 ? 6.273 -2.822 -12.971 1.00 92.50 80 TYR A CA 1
ATOM 590 C C . TYR A 1 80 ? 5.879 -1.733 -11.969 1.00 92.50 80 TYR A C 1
ATOM 592 O O . TYR A 1 80 ? 5.328 -2.034 -10.912 1.00 92.50 80 TYR A O 1
ATOM 600 N N . PHE A 1 81 ? 6.114 -0.465 -12.305 1.00 91.56 81 PHE A N 1
ATOM 601 C CA . PHE A 1 81 ? 5.714 0.680 -11.481 1.00 91.56 81 PHE A CA 1
ATOM 602 C C . PHE A 1 81 ? 4.595 1.477 -12.159 1.00 91.56 81 PHE A C 1
ATOM 604 O O . PHE A 1 81 ? 4.741 1.867 -13.319 1.00 91.56 81 PHE A O 1
ATOM 611 N N . GLY A 1 82 ? 3.510 1.736 -11.422 1.00 84.19 82 GLY A N 1
ATOM 612 C CA . GLY A 1 82 ? 2.346 2.496 -11.886 1.00 84.19 82 GLY A CA 1
ATOM 613 C C . GLY A 1 82 ? 1.143 1.627 -12.271 1.00 84.19 82 GLY A C 1
ATOM 614 O O . GLY A 1 82 ? 1.272 0.512 -12.780 1.00 84.19 82 GLY A O 1
ATOM 615 N N . SER A 1 83 ? -0.066 2.138 -12.015 1.00 86.12 83 SER A N 1
ATOM 616 C CA . SER A 1 83 ? -1.327 1.457 -12.360 1.00 86.12 83 SER A CA 1
ATOM 617 C C . SER A 1 83 ? -1.597 1.422 -13.869 1.00 86.12 83 SER A C 1
ATOM 619 O O . SER A 1 83 ? -2.299 0.541 -14.361 1.00 86.12 83 SER A O 1
ATOM 621 N N . ASP A 1 84 ? -0.985 2.329 -14.624 1.00 90.56 84 ASP A N 1
ATOM 622 C CA . ASP A 1 84 ? -0.978 2.369 -16.087 1.00 90.56 84 ASP A CA 1
ATOM 623 C C . ASP A 1 84 ? -0.247 1.170 -16.719 1.00 90.56 84 ASP A C 1
ATOM 625 O O . ASP A 1 84 ? -0.409 0.893 -17.908 1.00 90.56 84 ASP A O 1
ATOM 629 N N . ARG A 1 85 ? 0.525 0.412 -15.928 1.00 91.06 85 ARG A N 1
ATOM 630 C CA . ARG A 1 85 ? 1.264 -0.777 -16.382 1.00 91.06 85 ARG A CA 1
ATOM 631 C C . ARG A 1 85 ? 0.501 -2.090 -16.249 1.00 91.06 85 ARG A C 1
ATOM 633 O O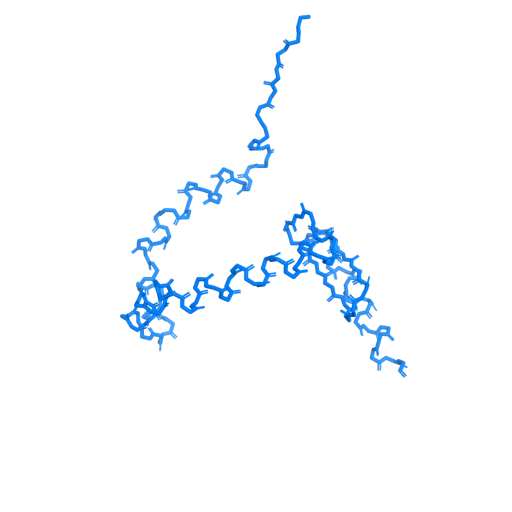 . ARG A 1 85 ? 1.024 -3.118 -16.673 1.00 91.06 85 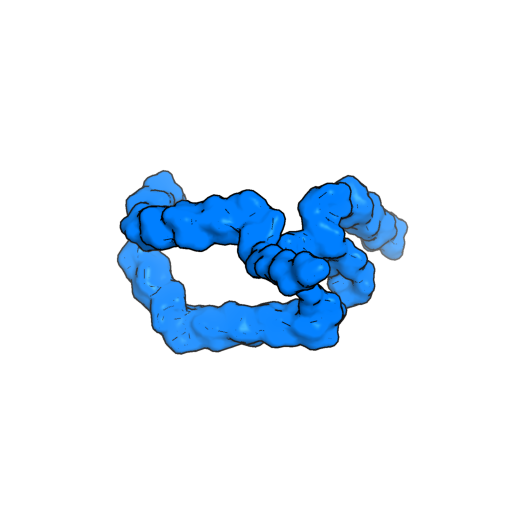ARG A O 1
ATOM 640 N N . LEU A 1 86 ? -0.736 -2.087 -15.747 1.00 92.75 86 LEU A N 1
ATOM 641 C CA . LEU A 1 86 ? -1.541 -3.309 -15.603 1.00 92.75 86 LEU A CA 1
ATOM 642 C C . LEU A 1 86 ? -1.694 -4.144 -16.894 1.00 92.75 86 LEU A C 1
ATOM 644 O O . LEU A 1 86 ? -1.643 -5.371 -16.792 1.00 92.75 86 LEU A O 1
ATOM 648 N N . PRO A 1 87 ? -1.808 -3.560 -18.108 1.00 96.12 87 PRO A N 1
ATOM 649 C CA . PRO A 1 87 ? -1.781 -4.351 -19.338 1.00 96.12 87 PRO A CA 1
ATOM 650 C C . PRO A 1 87 ? -0.472 -5.133 -19.523 1.00 96.12 87 PRO A C 1
ATOM 652 O O . PRO A 1 87 ? -0.508 -6.294 -19.915 1.00 96.12 87 PRO A O 1
ATOM 655 N N . LEU A 1 88 ? 0.680 -4.546 -19.181 1.00 95.62 88 LEU A N 1
ATOM 656 C CA . LEU A 1 88 ? 1.977 -5.228 -19.270 1.00 95.62 88 LEU A CA 1
ATOM 657 C C . LEU A 1 88 ? 2.114 -6.320 -18.205 1.00 95.62 88 LEU A C 1
ATOM 659 O O . LEU A 1 88 ? 2.587 -7.412 -18.508 1.00 95.62 88 LEU A O 1
ATOM 663 N N . VAL A 1 89 ? 1.630 -6.057 -16.986 1.00 94.44 89 VAL A N 1
ATOM 664 C CA . VAL A 1 89 ? 1.552 -7.059 -15.911 1.00 94.44 89 VAL A CA 1
ATOM 665 C C . VAL A 1 89 ? 0.736 -8.269 -16.368 1.00 94.44 89 VAL A C 1
ATOM 667 O O . VAL A 1 89 ? 1.157 -9.408 -16.170 1.00 94.44 89 VAL A O 1
ATOM 670 N N . ARG A 1 90 ? -0.412 -8.044 -17.023 1.00 95.62 90 ARG A N 1
ATOM 671 C CA . ARG A 1 90 ? -1.246 -9.120 -17.574 1.00 95.62 90 ARG A CA 1
ATOM 672 C C . ARG A 1 90 ? -0.463 -9.984 -18.561 1.00 95.62 90 ARG A C 1
ATOM 674 O O . ARG A 1 90 ? -0.466 -11.207 -18.421 1.00 95.62 90 ARG A O 1
ATOM 681 N N . GLU A 1 91 ? 0.219 -9.369 -19.523 1.00 97.19 91 GLU A N 1
ATOM 682 C CA . GLU A 1 91 ? 1.009 -10.108 -20.513 1.00 97.19 91 GLU A CA 1
ATOM 683 C C . GLU A 1 91 ? 2.187 -10.855 -19.872 1.00 97.19 91 GLU A C 1
ATOM 685 O O . GLU A 1 91 ? 2.453 -12.004 -20.220 1.00 97.19 91 GLU A O 1
ATOM 690 N N . ALA A 1 92 ? 2.842 -10.269 -18.867 1.00 94.12 92 ALA A N 1
ATOM 691 C CA . ALA A 1 92 ? 3.902 -10.929 -18.109 1.00 94.12 92 ALA A CA 1
ATOM 692 C C . ALA A 1 92 ? 3.406 -12.178 -17.362 1.00 94.12 92 ALA A C 1
ATOM 694 O O . ALA A 1 92 ? 4.079 -13.212 -17.367 1.00 94.12 92 ALA A O 1
ATOM 695 N N . VAL A 1 93 ? 2.209 -12.112 -16.765 1.00 95.38 93 VAL A N 1
ATOM 696 C CA . VAL A 1 93 ? 1.561 -13.262 -16.117 1.00 95.38 93 VAL A CA 1
ATOM 697 C C . VAL A 1 93 ? 1.225 -14.347 -17.140 1.00 95.38 93 VAL A C 1
ATOM 699 O O . VAL A 1 93 ? 1.475 -15.523 -16.879 1.00 95.38 93 VAL A O 1
ATOM 702 N N . LEU A 1 94 ? 0.685 -13.981 -18.306 1.00 96.25 94 LEU A N 1
ATOM 703 C CA . LEU A 1 94 ? 0.371 -14.946 -19.364 1.00 96.25 94 LEU A CA 1
ATOM 704 C C . LEU A 1 94 ? 1.627 -15.631 -19.906 1.00 96.25 94 LEU A C 1
ATOM 706 O O . LEU A 1 94 ? 1.644 -16.854 -20.028 1.00 96.25 94 LEU A O 1
ATOM 710 N N . ARG A 1 95 ? 2.694 -14.866 -20.146 1.00 93.88 95 ARG A N 1
ATOM 711 C CA . ARG A 1 95 ? 3.994 -15.385 -20.584 1.00 93.88 95 ARG A CA 1
ATOM 712 C C . ARG A 1 95 ? 4.559 -16.414 -19.604 1.00 93.88 95 ARG A C 1
ATOM 714 O O . ARG A 1 95 ? 5.013 -17.461 -20.043 1.00 93.88 95 ARG A O 1
ATOM 721 N N . ARG A 1 96 ? 4.479 -16.154 -18.293 1.00 88.69 96 ARG A N 1
ATOM 722 C CA . ARG A 1 96 ? 4.931 -17.097 -17.251 1.00 88.69 96 ARG A CA 1
ATOM 723 C C . ARG A 1 96 ? 4.054 -18.340 -17.098 1.00 88.69 96 ARG A C 1
ATOM 725 O O . ARG A 1 96 ? 4.538 -19.353 -16.621 1.00 88.69 96 ARG A O 1
ATOM 732 N N . ARG A 1 97 ? 2.766 -18.279 -17.447 1.00 89.19 97 ARG A N 1
ATOM 733 C CA . ARG A 1 97 ? 1.881 -19.460 -17.419 1.00 89.19 97 ARG A CA 1
ATOM 734 C C . ARG A 1 97 ? 2.120 -20.410 -18.591 1.00 89.19 97 ARG A C 1
ATOM 736 O O . ARG A 1 97 ? 1.718 -21.564 -18.512 1.00 89.19 97 ARG A O 1
ATOM 743 N N . ALA A 1 98 ? 2.693 -19.904 -19.680 1.00 85.88 98 ALA A N 1
ATOM 744 C CA . ALA A 1 98 ? 2.975 -20.672 -20.887 1.00 85.88 98 ALA A CA 1
ATOM 745 C C . ALA A 1 98 ? 4.370 -21.330 -20.888 1.00 85.88 98 ALA A C 1
ATOM 747 O O . ALA A 1 98 ? 4.641 -22.141 -21.772 1.00 85.88 98 ALA A O 1
ATOM 748 N N . SER A 1 99 ? 5.239 -20.964 -19.939 1.00 70.50 99 SER A N 1
ATOM 749 C CA . SER A 1 99 ? 6.570 -21.546 -19.701 1.00 70.50 99 SER A CA 1
ATOM 750 C C . SER A 1 99 ? 6.523 -22.626 -18.632 1.00 70.50 99 SER A C 1
ATOM 752 O O . SER A 1 99 ? 7.174 -23.670 -18.828 1.00 70.50 99 SER A O 1
#

pLDDT: mean 82.93, std 18.63, range [23.05, 97.69]

Solvent-accessible surface area (backbone atoms only — not comparable to full-atom values): 6022 Å² total; per-residue (Å²): 137,91,83,86,78,72,89,64,76,43,72,63,57,51,49,44,63,67,46,47,61,60,49,61,72,43,44,43,61,56,28,48,76,70,75,38,63,28,68,61,48,63,52,47,68,68,35,70,66,51,50,49,51,54,49,51,55,49,52,50,41,45,75,74,66,48,87,62,83,55,56,47,63,60,76,94,77,53,70,43,72,43,78,89,38,51,70,58,52,52,52,53,51,53,56,63,73,75,106

Mean predicted aligned error: 7.97 Å

Secondary structure (DSSP, 8-state):
---PPPS--SHHHHHHHHHHHHHHHHHHHHHHHTT--HHHHHHHTTSHHHHHHHHHHHHHHHHTT--SSSEEEETTTEEEESGGGHHHHHHHH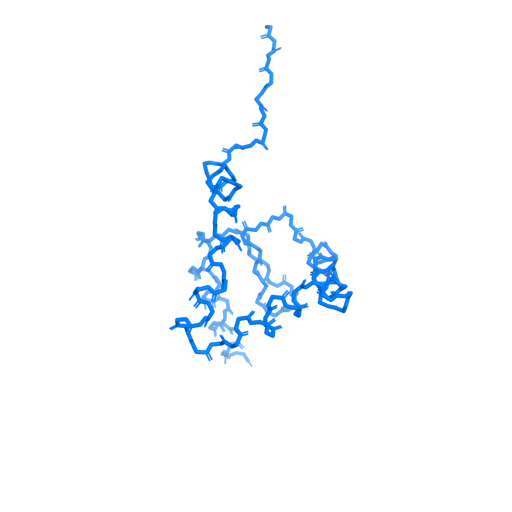HHHH--